Protein AF-A0A6P4YKY9-F1 (afdb_monomer_lite)

Radius of gyration: 16.54 Å; chains: 1; bounding box: 29×31×46 Å

Structure (mmCIF, N/CA/C/O backbone):
data_AF-A0A6P4YKY9-F1
#
_entry.id   AF-A0A6P4YKY9-F1
#
loop_
_atom_site.group_PDB
_atom_site.id
_atom_site.type_symbol
_atom_site.label_atom_id
_atom_site.label_alt_id
_atom_site.label_comp_id
_atom_site.label_asym_id
_atom_site.label_entity_id
_atom_site.label_seq_id
_atom_site.pdbx_PDB_ins_code
_atom_site.Cartn_x
_atom_site.Cartn_y
_atom_site.Cartn_z
_atom_site.occupancy
_atom_site.B_iso_or_equiv
_atom_site.auth_seq_id
_atom_site.auth_comp_id
_atom_site.auth_asym_id
_atom_site.auth_atom_id
_atom_site.pdbx_PDB_model_num
ATOM 1 N N . GLY A 1 1 ? 4.335 -3.985 3.385 1.00 88.50 1 GLY A N 1
ATOM 2 C CA . GLY A 1 1 ? 5.471 -4.225 2.483 1.00 88.50 1 GLY A CA 1
ATOM 3 C C . GLY A 1 1 ? 6.350 -3.008 2.548 1.00 88.50 1 GLY A C 1
ATOM 4 O O . GLY A 1 1 ? 5.795 -1.927 2.697 1.00 88.50 1 GLY A O 1
ATOM 5 N N . GLY A 1 2 ? 7.664 -3.186 2.502 1.00 90.56 2 GLY A N 1
ATOM 6 C CA . GLY A 1 2 ? 8.629 -2.119 2.763 1.00 90.56 2 GLY A CA 1
ATOM 7 C C . GLY A 1 2 ? 10.071 -2.628 2.711 1.00 90.56 2 GLY A C 1
ATOM 8 O O . GLY A 1 2 ? 10.311 -3.750 2.268 1.00 90.56 2 GLY A O 1
ATOM 9 N N . LEU A 1 3 ? 11.029 -1.783 3.100 1.00 91.69 3 LEU A N 1
ATOM 10 C CA . LEU A 1 3 ? 12.473 -2.051 3.005 1.00 91.69 3 LEU A CA 1
ATOM 11 C C . LEU A 1 3 ? 13.070 -2.743 4.240 1.00 91.69 3 LEU A C 1
ATOM 13 O O . LEU A 1 3 ? 14.202 -3.230 4.191 1.00 91.69 3 LEU A O 1
ATOM 17 N N . GLY A 1 4 ? 12.356 -2.737 5.360 1.00 91.31 4 GLY A N 1
ATOM 18 C CA . GLY A 1 4 ? 12.788 -3.327 6.615 1.00 91.31 4 GLY A CA 1
ATOM 19 C C . GLY A 1 4 ? 12.804 -4.852 6.565 1.00 91.31 4 GLY A C 1
ATOM 20 O O . GLY A 1 4 ? 12.005 -5.482 5.889 1.00 91.31 4 GLY A O 1
ATOM 21 N N . THR A 1 5 ? 13.674 -5.468 7.367 1.00 94.19 5 THR A N 1
ATOM 22 C CA . THR A 1 5 ? 13.718 -6.930 7.531 1.00 94.19 5 THR A CA 1
ATOM 23 C C . THR A 1 5 ? 12.377 -7.586 7.906 1.00 94.19 5 THR A C 1
ATOM 25 O O . THR A 1 5 ? 12.152 -8.701 7.444 1.00 94.19 5 THR A O 1
ATOM 28 N N . PRO A 1 6 ? 11.492 -6.987 8.737 1.00 91.75 6 PRO A N 1
ATOM 29 C CA . PRO A 1 6 ? 10.185 -7.588 9.011 1.00 91.75 6 PRO A CA 1
ATOM 30 C C . PRO A 1 6 ? 9.156 -7.334 7.896 1.00 91.75 6 PRO A C 1
ATOM 32 O O . PRO A 1 6 ? 8.008 -7.751 8.026 1.00 91.75 6 PRO A O 1
ATOM 35 N N . GLU A 1 7 ? 9.530 -6.622 6.833 1.00 92.06 7 GLU A N 1
ATOM 36 C CA . GLU A 1 7 ? 8.628 -6.185 5.779 1.00 92.06 7 GLU A CA 1
ATOM 37 C C . GLU A 1 7 ? 8.841 -7.009 4.506 1.00 92.06 7 GLU A C 1
ATOM 39 O O . GLU A 1 7 ? 9.959 -7.237 4.053 1.00 92.06 7 GLU A O 1
ATOM 44 N N . GLU A 1 8 ? 7.739 -7.447 3.904 1.00 92.62 8 GLU A N 1
ATOM 45 C CA . GLU A 1 8 ? 7.778 -8.217 2.661 1.00 92.62 8 GLU A CA 1
ATOM 46 C C . GLU A 1 8 ? 7.935 -7.324 1.423 1.00 92.62 8 GLU A C 1
ATOM 48 O O . GLU A 1 8 ? 7.452 -6.183 1.384 1.00 92.62 8 GLU A O 1
ATOM 53 N N . MET A 1 9 ? 8.520 -7.899 0.370 1.00 93.69 9 MET A N 1
ATOM 54 C CA . MET A 1 9 ? 8.594 -7.321 -0.972 1.00 93.69 9 MET A CA 1
ATOM 55 C C . MET A 1 9 ? 8.053 -8.306 -2.010 1.00 93.69 9 MET A C 1
ATOM 57 O O . MET A 1 9 ? 8.240 -9.513 -1.895 1.00 93.69 9 MET A O 1
ATOM 61 N N . CYS A 1 10 ? 7.432 -7.786 -3.069 1.00 93.69 10 CYS A N 1
ATOM 62 C CA . CYS A 1 10 ? 7.026 -8.567 -4.234 1.00 93.69 10 CYS A CA 1
ATOM 63 C C . CYS A 1 10 ? 7.680 -7.957 -5.473 1.00 93.69 10 CYS A C 1
ATOM 65 O O . CYS A 1 10 ? 7.305 -6.863 -5.890 1.00 93.69 10 CYS A O 1
ATOM 67 N N . MET A 1 11 ? 8.693 -8.629 -6.019 1.00 92.44 11 MET A N 1
ATOM 68 C CA . MET A 1 11 ? 9.455 -8.150 -7.172 1.00 92.44 11 MET A CA 1
ATOM 69 C C . MET A 1 11 ? 9.814 -9.317 -8.088 1.00 92.44 11 MET A C 1
ATOM 71 O O . MET A 1 11 ? 10.190 -10.388 -7.612 1.00 92.44 11 MET A O 1
ATOM 75 N N . ASP A 1 12 ? 9.745 -9.079 -9.394 1.00 94.62 12 ASP A N 1
ATOM 76 C CA . ASP A 1 12 ? 10.262 -9.981 -10.420 1.00 94.62 12 ASP A CA 1
ATOM 77 C C . ASP A 1 12 ? 11.133 -9.191 -11.404 1.00 94.62 12 ASP A C 1
ATOM 79 O O . ASP A 1 12 ? 10.800 -8.069 -11.792 1.00 94.62 12 ASP A O 1
ATOM 83 N N . PHE A 1 13 ? 12.265 -9.771 -11.798 1.00 92.69 13 PHE A N 1
ATOM 84 C CA . PHE A 1 13 ? 13.238 -9.140 -12.685 1.00 92.69 13 PHE A CA 1
ATOM 85 C C . PHE A 1 13 ? 13.183 -9.798 -14.057 1.00 92.69 13 PHE A C 1
ATOM 87 O O . PHE A 1 13 ? 13.805 -10.833 -14.309 1.00 92.69 13 PHE A O 1
ATOM 94 N N . LEU A 1 14 ? 12.454 -9.162 -14.972 1.00 91.19 14 LEU A N 1
ATOM 95 C CA . LEU A 1 14 ? 12.282 -9.671 -16.323 1.00 91.19 14 LEU A CA 1
ATOM 96 C C . LEU A 1 14 ? 13.415 -9.216 -17.253 1.00 91.19 14 LEU A C 1
ATOM 98 O O . LEU A 1 14 ? 13.599 -8.025 -17.510 1.00 91.19 14 LEU A O 1
ATOM 102 N N . PHE A 1 15 ? 14.115 -10.179 -17.849 1.00 92.56 15 PHE A N 1
ATOM 103 C CA . PHE A 1 15 ? 15.060 -9.940 -18.940 1.00 92.56 15 PHE A CA 1
ATOM 104 C C . PHE A 1 15 ? 14.364 -10.183 -20.285 1.00 92.56 15 PHE A C 1
ATOM 106 O O . PHE A 1 15 ? 13.923 -11.299 -20.558 1.00 92.56 15 PHE A O 1
ATOM 113 N N . TYR A 1 16 ? 14.251 -9.156 -21.135 1.00 92.38 16 TYR A N 1
ATOM 114 C CA . TYR A 1 16 ? 13.460 -9.226 -22.372 1.00 92.38 16 TYR A CA 1
ATOM 115 C C . TYR A 1 16 ? 14.085 -8.463 -23.558 1.00 92.38 16 TYR A C 1
ATOM 117 O O . TYR A 1 16 ? 14.962 -7.614 -23.389 1.00 92.38 16 TYR A O 1
ATOM 125 N N . TYR A 1 17 ? 13.611 -8.760 -24.778 1.00 95.25 17 TYR A N 1
ATOM 126 C CA . TYR A 1 17 ? 13.938 -8.062 -26.031 1.00 95.25 17 TYR A CA 1
ATOM 127 C C . TYR A 1 17 ? 12.708 -8.049 -26.975 1.00 95.25 17 TYR A C 1
ATOM 129 O O . TYR A 1 17 ? 11.992 -9.050 -27.005 1.00 95.25 17 TYR A O 1
ATOM 137 N N . PRO A 1 18 ? 12.459 -6.986 -27.775 1.00 94.62 18 PRO A N 1
ATOM 138 C CA . PRO A 1 18 ? 13.234 -5.750 -27.880 1.00 94.62 18 PRO A CA 1
ATOM 139 C C . PRO A 1 18 ? 13.091 -4.870 -26.641 1.00 94.62 18 PRO A C 1
ATOM 141 O O . PRO A 1 18 ? 12.042 -4.836 -26.003 1.00 94.62 18 PRO A O 1
ATOM 144 N N . LYS A 1 19 ? 14.159 -4.141 -26.305 1.00 92.00 19 LYS A N 1
ATOM 145 C CA . LYS A 1 19 ? 14.130 -3.177 -25.202 1.00 92.00 19 LYS A CA 1
ATOM 146 C C . LYS A 1 19 ? 13.154 -2.044 -25.532 1.00 92.00 19 LYS A C 1
ATOM 148 O O . LYS A 1 19 ? 13.271 -1.431 -26.592 1.00 92.00 19 LYS A O 1
ATOM 153 N N . PHE A 1 20 ? 12.258 -1.720 -24.604 1.00 91.00 20 PHE A N 1
ATOM 154 C CA . PHE A 1 20 ? 11.411 -0.527 -24.658 1.00 91.00 20 PHE A CA 1
ATOM 155 C C . PHE A 1 20 ? 11.573 0.298 -23.372 1.00 91.00 20 PHE A C 1
ATOM 157 O O . PHE A 1 20 ? 12.286 -0.105 -22.455 1.00 91.00 20 PHE A O 1
ATOM 164 N N . ASN A 1 21 ? 11.004 1.506 -23.325 1.00 92.12 21 ASN A N 1
ATOM 165 C CA . ASN A 1 21 ? 11.224 2.443 -22.217 1.00 92.12 21 ASN A CA 1
ATOM 166 C C . ASN A 1 21 ? 10.344 2.130 -20.990 1.00 92.12 21 ASN A C 1
ATOM 168 O O . ASN A 1 21 ? 9.523 2.953 -20.592 1.00 92.12 21 ASN A O 1
ATOM 172 N N . LEU A 1 22 ? 10.512 0.941 -20.411 1.00 90.56 22 LEU A N 1
ATOM 173 C CA . LEU A 1 22 ? 9.877 0.520 -19.163 1.00 90.56 22 LEU A CA 1
ATOM 174 C C . LEU A 1 22 ? 10.940 -0.091 -18.247 1.00 90.56 22 LEU A C 1
ATOM 176 O O . LEU A 1 22 ? 11.608 -1.053 -18.627 1.00 90.56 22 LEU A O 1
ATOM 180 N N . ALA A 1 23 ? 11.092 0.499 -17.064 1.00 89.94 23 ALA A N 1
ATOM 181 C CA . ALA A 1 23 ? 12.048 0.100 -16.039 1.00 89.94 23 ALA A CA 1
ATOM 182 C C . ALA A 1 23 ? 11.359 -0.571 -14.845 1.00 89.94 23 ALA A C 1
ATOM 184 O O . ALA A 1 23 ? 11.822 -1.617 -14.410 1.00 89.94 23 ALA A O 1
ATOM 185 N N . ASN A 1 24 ? 10.251 0.000 -14.362 1.00 90.69 24 ASN A N 1
ATOM 186 C CA . ASN A 1 24 ? 9.442 -0.570 -13.283 1.00 90.69 24 ASN A CA 1
ATOM 187 C C . ASN A 1 24 ? 7.970 -0.564 -13.692 1.00 90.69 24 ASN A C 1
ATOM 189 O O . ASN A 1 24 ? 7.505 0.361 -14.370 1.00 90.69 24 ASN A O 1
ATOM 193 N N . CYS A 1 25 ? 7.261 -1.614 -13.306 1.00 92.31 25 CYS A N 1
ATOM 194 C CA . CYS A 1 25 ? 5.843 -1.775 -13.561 1.00 92.31 25 CYS A CA 1
ATOM 195 C C . CYS A 1 25 ? 5.225 -2.432 -12.339 1.00 92.31 25 CYS A C 1
ATOM 197 O O . CYS A 1 25 ? 5.337 -3.641 -12.145 1.00 92.31 25 CYS A O 1
ATOM 199 N N . ASP A 1 26 ? 4.552 -1.619 -11.543 1.00 93.12 26 ASP A N 1
ATOM 200 C CA . ASP A 1 26 ? 4.130 -1.992 -10.208 1.00 93.12 26 ASP A CA 1
ATOM 201 C C . ASP A 1 26 ? 2.627 -1.769 -10.098 1.00 93.12 26 ASP A C 1
ATOM 203 O O . ASP A 1 26 ? 2.031 -0.940 -10.794 1.00 93.12 26 ASP A O 1
ATOM 207 N N . SER A 1 27 ? 1.986 -2.501 -9.200 1.00 93.44 27 SER A N 1
ATOM 208 C CA . SER A 1 27 ? 0.608 -2.209 -8.836 1.00 93.44 27 SER A CA 1
ATOM 209 C C . SER A 1 27 ? 0.402 -2.433 -7.354 1.00 93.44 27 SER A C 1
ATOM 211 O O . SER A 1 27 ? 1.059 -3.273 -6.740 1.00 93.44 27 SER A O 1
ATOM 213 N N . ARG A 1 28 ? -0.520 -1.672 -6.774 1.00 93.25 28 ARG A N 1
ATOM 214 C CA . ARG A 1 28 ? -0.945 -1.857 -5.387 1.00 93.25 28 ARG A CA 1
ATOM 215 C C . ARG A 1 28 ? -2.451 -1.665 -5.265 1.00 93.25 28 ARG A C 1
ATOM 217 O O . ARG A 1 28 ? -3.007 -0.841 -5.999 1.00 93.25 28 ARG A O 1
ATOM 224 N N . PRO A 1 29 ? -3.123 -2.395 -4.362 1.00 93.50 29 PRO A N 1
ATOM 225 C CA . PRO A 1 29 ? -4.529 -2.146 -4.080 1.00 93.50 29 PRO A CA 1
ATOM 226 C C . PRO A 1 29 ? -4.724 -0.711 -3.577 1.00 93.50 29 PRO A C 1
ATOM 228 O O . PRO A 1 29 ? -3.812 -0.107 -3.003 1.00 93.50 29 PRO A O 1
ATOM 231 N N . SER A 1 30 ? -5.919 -0.155 -3.780 1.00 92.00 30 SER A N 1
ATOM 232 C CA . SER A 1 30 ? -6.245 1.174 -3.255 1.00 92.00 30 SER A CA 1
ATOM 233 C C . SER A 1 30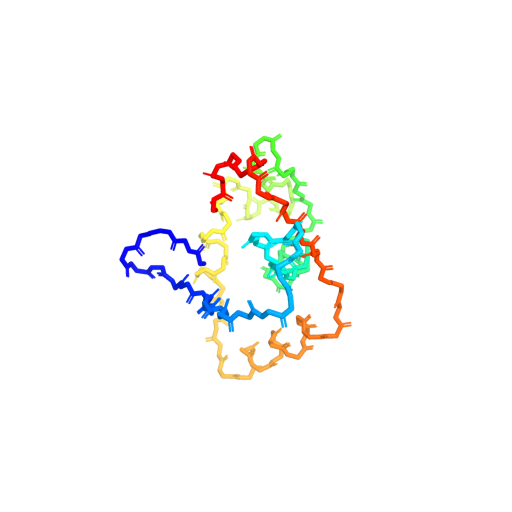 ? -6.054 1.236 -1.736 1.00 92.00 30 SER A C 1
ATOM 235 O O . SER A 1 30 ? -6.659 0.454 -1.001 1.00 92.00 30 SER A O 1
ATOM 237 N N . VAL A 1 31 ? -5.279 2.217 -1.262 1.00 91.38 31 VAL A N 1
ATOM 238 C CA . VAL A 1 31 ? -5.028 2.452 0.174 1.00 91.38 31 VAL A CA 1
ATOM 239 C C . VAL A 1 31 ? -6.341 2.614 0.941 1.00 91.38 31 VAL A C 1
ATOM 241 O O . VAL A 1 31 ? -6.520 2.008 1.996 1.00 91.38 31 VAL A O 1
ATOM 244 N N . SER A 1 32 ? -7.299 3.351 0.369 1.00 92.94 32 SER A N 1
ATOM 245 C CA . SER A 1 32 ? -8.630 3.540 0.958 1.00 92.94 32 SER A CA 1
ATOM 246 C C . SER A 1 32 ? -9.360 2.224 1.203 1.00 92.94 32 SER A C 1
ATOM 248 O O . SER A 1 32 ? -10.110 2.099 2.164 1.00 92.94 32 SER A O 1
ATOM 250 N N . ARG A 1 33 ? -9.122 1.218 0.359 1.00 94.25 33 ARG A N 1
ATOM 251 C CA . ARG A 1 33 ? -9.783 -0.076 0.456 1.00 94.25 33 ARG A CA 1
ATOM 252 C C . ARG A 1 33 ? -9.220 -0.869 1.621 1.00 94.25 33 ARG A C 1
ATOM 254 O O . ARG A 1 33 ? -9.994 -1.310 2.466 1.00 94.25 33 ARG A O 1
ATOM 261 N N . THR A 1 34 ? -7.898 -0.946 1.735 1.00 95.00 34 THR A N 1
ATOM 262 C CA . THR A 1 34 ? -7.259 -1.558 2.905 1.00 95.00 34 THR A CA 1
ATOM 263 C C . THR A 1 34 ? -7.718 -0.896 4.202 1.00 95.00 34 THR A C 1
ATOM 265 O O . THR A 1 34 ? -8.157 -1.586 5.118 1.00 95.00 34 THR A O 1
ATOM 268 N N . LEU A 1 35 ? -7.708 0.439 4.248 1.00 95.88 35 LEU A N 1
ATOM 269 C CA . LEU A 1 35 ? -8.116 1.216 5.420 1.00 95.88 35 LEU A CA 1
ATOM 270 C C . LEU A 1 35 ? -9.596 1.018 5.777 1.00 95.88 35 LEU A C 1
ATOM 272 O O . LEU A 1 35 ? -9.918 0.783 6.940 1.00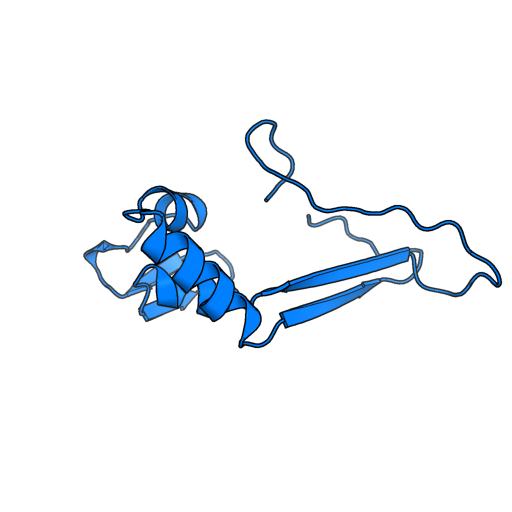 95.88 35 LEU A O 1
ATOM 276 N N . SER A 1 36 ? -10.486 1.013 4.783 1.00 95.94 36 SER A N 1
ATOM 277 C CA . SER A 1 36 ? -11.914 0.757 5.006 1.00 95.94 36 SER A CA 1
ATOM 278 C C . SER A 1 36 ? -12.178 -0.624 5.609 1.00 95.94 36 SER A C 1
ATOM 280 O O . SER A 1 36 ? -13.046 -0.765 6.465 1.00 95.94 36 SER A O 1
ATOM 282 N N . PHE A 1 37 ? -11.403 -1.641 5.212 1.00 96.69 37 PHE A N 1
ATOM 283 C CA . PHE A 1 37 ? -11.568 -3.000 5.725 1.00 96.69 37 PHE A CA 1
ATOM 284 C C . PHE A 1 37 ? -11.212 -3.100 7.211 1.00 96.69 37 PHE A C 1
ATOM 286 O O . PHE A 1 37 ? -11.891 -3.791 7.968 1.00 96.69 37 PHE A O 1
ATOM 293 N N . VAL A 1 38 ? -10.173 -2.379 7.642 1.00 96.38 38 VAL A N 1
ATOM 294 C CA . VAL A 1 38 ? -9.745 -2.345 9.049 1.00 96.38 38 VAL A CA 1
ATOM 295 C C . VAL A 1 38 ? -10.549 -1.352 9.903 1.00 96.38 38 VAL A C 1
ATOM 297 O O . VAL A 1 38 ? -10.286 -1.219 11.096 1.00 96.38 38 VAL A O 1
ATOM 300 N N . GLY A 1 39 ? -11.561 -0.696 9.323 1.00 96.31 39 GLY A N 1
ATOM 301 C CA . GLY A 1 39 ? -12.520 0.152 10.037 1.00 96.31 39 GLY A CA 1
ATOM 302 C C . GLY A 1 39 ? -12.179 1.643 10.071 1.00 96.31 39 GLY A C 1
ATOM 303 O O . GLY A 1 39 ? -12.747 2.369 10.883 1.00 96.31 39 GLY A O 1
ATOM 304 N N . VAL A 1 40 ? -11.264 2.111 9.220 1.00 97.56 40 VAL A N 1
ATOM 305 C CA . VAL A 1 40 ? -11.019 3.548 9.028 1.00 97.56 40 VAL A CA 1
ATOM 306 C C . VAL A 1 40 ? -12.075 4.122 8.093 1.00 97.56 40 VAL A C 1
ATOM 308 O O . VAL A 1 40 ? -12.306 3.603 7.002 1.00 97.56 40 VAL A O 1
ATOM 311 N N . GLU A 1 41 ? -12.688 5.221 8.517 1.00 96.94 41 GLU A N 1
ATOM 312 C CA . GLU A 1 41 ? -13.759 5.893 7.778 1.00 96.94 41 GLU A CA 1
ATOM 313 C C . GLU A 1 41 ? -13.236 7.090 6.983 1.00 96.94 41 GLU A C 1
ATOM 315 O O . GLU A 1 41 ? -13.681 7.322 5.861 1.00 96.94 41 GLU A O 1
ATOM 320 N N . ASP A 1 42 ? -12.273 7.830 7.541 1.00 96.31 42 ASP A N 1
ATOM 321 C CA . ASP A 1 42 ? -11.699 9.010 6.896 1.00 96.31 42 ASP A CA 1
ATOM 322 C C . ASP A 1 42 ? -10.217 9.180 7.250 1.00 96.31 42 ASP A C 1
ATOM 324 O O . ASP A 1 42 ? -9.793 8.924 8.384 1.00 96.31 42 ASP A O 1
ATOM 328 N N . TYR A 1 43 ? -9.420 9.607 6.271 1.00 96.00 43 TYR A N 1
ATOM 329 C CA . TYR A 1 43 ? -7.980 9.791 6.410 1.00 96.00 43 TYR A CA 1
ATOM 330 C C . TYR A 1 43 ? -7.428 10.826 5.425 1.00 96.00 43 TYR A C 1
ATOM 332 O O . TYR A 1 43 ? -7.909 11.002 4.306 1.00 96.00 43 TYR A O 1
ATOM 340 N N . LYS A 1 44 ? -6.335 11.468 5.825 1.00 95.00 44 LYS A N 1
ATOM 341 C CA . LYS A 1 44 ? -5.469 12.266 4.960 1.00 95.00 44 LYS A CA 1
ATOM 342 C C . LYS A 1 44 ? -4.273 11.414 4.549 1.00 95.00 44 LYS A C 1
ATOM 344 O O . LYS A 1 44 ? -3.702 10.732 5.391 1.00 95.00 44 LYS A O 1
ATOM 349 N N . SER A 1 45 ? -3.898 11.427 3.270 1.00 89.88 45 SER A N 1
ATOM 350 C CA . SER A 1 45 ? -2.819 10.574 2.748 1.00 89.88 45 SER A CA 1
ATOM 351 C C . SER A 1 45 ? -1.415 11.157 2.911 1.00 89.88 45 SER A C 1
ATOM 353 O O . SER A 1 45 ? -0.468 10.389 3.010 1.00 89.88 45 SER A O 1
ATOM 355 N N . ASP A 1 46 ? -1.272 12.486 2.916 1.00 88.62 46 ASP A N 1
ATOM 356 C CA . ASP A 1 46 ? 0.036 13.150 2.967 1.00 88.62 46 ASP A CA 1
ATOM 357 C C . ASP A 1 46 ? -0.007 14.465 3.786 1.00 88.62 46 ASP A C 1
ATOM 359 O O . ASP A 1 46 ? -0.620 15.450 3.349 1.00 88.62 46 ASP A O 1
ATOM 363 N N . PRO A 1 47 ? 0.571 14.501 5.006 1.00 90.62 47 PRO A N 1
ATOM 364 C CA . PRO A 1 47 ? 1.072 13.342 5.750 1.00 90.62 47 PRO A CA 1
ATOM 365 C C . PRO A 1 47 ? -0.073 12.389 6.127 1.00 90.62 47 PRO A C 1
ATOM 367 O O . PRO A 1 47 ? -1.214 12.832 6.298 1.00 90.62 47 PRO A O 1
ATOM 370 N N . PHE A 1 48 ? 0.234 11.096 6.276 1.00 93.38 48 PHE A N 1
ATOM 371 C CA . PHE A 1 48 ? -0.765 10.091 6.640 1.00 93.38 48 PHE A CA 1
ATOM 372 C C . PHE A 1 48 ? -1.354 10.362 8.030 1.00 93.38 48 PHE A C 1
ATOM 374 O O . PHE A 1 48 ? -0.622 10.393 9.021 1.00 93.38 48 PHE A O 1
ATOM 381 N N . GLN A 1 49 ? -2.671 10.569 8.109 1.00 95.81 49 GLN A N 1
ATOM 382 C CA . GLN A 1 49 ? -3.392 10.828 9.358 1.00 95.81 49 GLN A CA 1
ATOM 383 C C . GLN A 1 49 ? -4.816 10.276 9.285 1.00 95.81 49 GLN A C 1
ATOM 385 O O . GLN A 1 49 ? -5.575 10.644 8.391 1.00 95.81 49 GLN A O 1
ATOM 390 N N . VAL A 1 50 ? -5.209 9.447 10.253 1.00 96.81 50 VAL A N 1
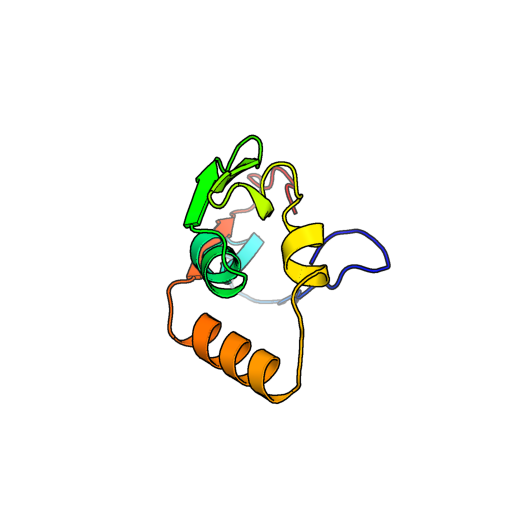ATOM 391 C CA . VAL A 1 50 ? -6.606 9.013 10.415 1.00 96.81 50 VAL A CA 1
ATOM 392 C C . VAL A 1 50 ? -7.430 10.139 11.036 1.00 96.81 50 VAL A C 1
ATOM 394 O O . VAL A 1 50 ? -7.058 10.676 12.080 1.00 96.81 50 VAL A O 1
ATOM 397 N N . LEU A 1 51 ? -8.558 10.470 10.408 1.00 96.31 51 LEU A N 1
ATOM 398 C CA . LEU A 1 51 ? -9.505 11.488 10.868 1.00 96.31 51 LEU A CA 1
ATOM 399 C C . LEU A 1 51 ? -10.717 10.860 11.575 1.00 96.31 51 LEU A C 1
ATOM 401 O O . LEU A 1 51 ? -11.227 11.437 12.535 1.00 96.31 51 LEU A O 1
ATOM 405 N N . ALA A 1 52 ? -11.148 9.668 11.147 1.00 96.50 52 ALA A N 1
ATOM 406 C CA . ALA A 1 52 ? -12.257 8.933 11.753 1.00 96.50 52 ALA A CA 1
ATOM 407 C C . ALA A 1 52 ? -12.093 7.405 11.615 1.00 96.50 52 ALA A C 1
ATOM 409 O O . ALA A 1 52 ? -11.564 6.940 10.599 1.00 96.50 52 ALA A O 1
ATOM 410 N N . PRO A 1 53 ? -12.581 6.610 12.590 1.00 96.94 53 PRO A N 1
ATOM 411 C CA . PRO A 1 53 ? -13.247 7.012 13.837 1.00 96.94 53 PRO A CA 1
ATOM 412 C C . PRO A 1 53 ? -12.266 7.519 14.920 1.00 96.94 53 PRO A C 1
ATOM 414 O O . PRO A 1 53 ? -11.078 7.197 14.868 1.00 96.94 53 PRO A O 1
ATOM 417 N N . PRO A 1 54 ? -12.737 8.251 15.958 1.00 95.62 54 PRO A N 1
ATOM 418 C CA . PRO A 1 54 ? -11.881 8.791 17.026 1.00 95.62 54 PRO A CA 1
ATOM 419 C C . PRO A 1 54 ? -11.012 7.753 17.750 1.00 95.62 54 PRO A C 1
ATOM 421 O O . PRO A 1 54 ? -9.947 8.090 18.257 1.00 95.62 54 PRO A O 1
ATOM 424 N N . SER A 1 55 ? -11.447 6.490 17.792 1.00 95.06 55 SER A N 1
ATOM 425 C CA . SER A 1 55 ? -10.703 5.375 18.392 1.00 95.06 55 SER A CA 1
ATOM 426 C C . SER A 1 55 ? -9.436 4.985 17.622 1.00 95.06 55 SER A C 1
ATOM 428 O O . SER A 1 55 ? -8.562 4.332 18.192 1.00 95.06 55 SER A O 1
ATOM 430 N N . LEU A 1 56 ? -9.338 5.362 16.344 1.00 95.69 56 LEU A N 1
ATOM 431 C CA . LEU A 1 56 ? -8.223 5.035 15.452 1.00 95.69 56 LEU A CA 1
ATOM 432 C C . LEU A 1 56 ? -7.348 6.251 15.108 1.00 95.69 56 LEU A C 1
ATOM 434 O O . LEU A 1 56 ? -6.342 6.105 14.417 1.00 95.69 56 LEU A O 1
ATOM 438 N N . VAL A 1 57 ? -7.697 7.443 15.602 1.00 95.38 57 VAL A N 1
ATOM 439 C CA . VAL A 1 57 ? -6.917 8.672 15.392 1.00 95.38 57 VAL A CA 1
ATOM 440 C C . VAL A 1 57 ? -5.503 8.512 15.963 1.00 95.38 57 VAL A C 1
ATOM 442 O O . VAL A 1 57 ? -5.307 7.892 17.008 1.00 95.38 57 VAL A O 1
ATOM 445 N N . ASN A 1 58 ? -4.520 9.103 15.277 1.00 92.06 58 ASN A N 1
ATOM 446 C CA . ASN A 1 58 ? -3.078 9.041 15.571 1.00 92.06 58 ASN A CA 1
ATOM 447 C C . ASN A 1 58 ? -2.406 7.672 15.392 1.00 92.06 58 ASN A C 1
ATOM 449 O O . ASN A 1 58 ? -1.231 7.553 15.729 1.00 92.06 58 ASN A O 1
ATOM 453 N N . LYS A 1 59 ? -3.103 6.663 14.860 1.00 95.19 59 LYS A N 1
ATOM 454 C CA . LYS A 1 59 ? -2.462 5.402 14.475 1.00 95.19 59 LYS A CA 1
ATOM 455 C C . LYS A 1 59 ? -1.783 5.518 13.114 1.00 95.19 59 LYS A C 1
ATOM 457 O O . LYS A 1 59 ? -2.326 6.165 12.211 1.00 95.19 59 LYS A O 1
ATOM 462 N N . THR A 1 60 ? -0.628 4.877 12.954 1.00 94.44 60 THR A N 1
ATOM 463 C CA . THR A 1 60 ? 0.009 4.715 11.638 1.00 94.44 60 THR A CA 1
ATOM 464 C C . THR A 1 60 ? -0.726 3.672 10.800 1.00 94.44 60 THR A C 1
ATOM 466 O O . THR A 1 60 ? -1.575 2.932 11.300 1.00 94.44 60 THR A O 1
ATOM 469 N N . TYR A 1 61 ? -0.416 3.611 9.506 1.00 93.00 61 TYR A N 1
ATOM 470 C CA . TYR A 1 61 ? -0.995 2.608 8.616 1.00 93.00 61 TYR A CA 1
ATOM 471 C C . TYR A 1 61 ? -0.689 1.184 9.110 1.00 93.00 61 TYR A C 1
ATOM 473 O O . TYR A 1 61 ? -1.577 0.335 9.171 1.00 93.00 61 TYR A O 1
ATOM 481 N N . GLU A 1 62 ? 0.553 0.945 9.522 1.00 92.69 62 GLU A N 1
ATOM 482 C CA . GLU A 1 62 ? 1.052 -0.332 10.027 1.00 92.69 62 GLU A CA 1
ATOM 483 C C . GLU A 1 62 ? 0.335 -0.720 11.320 1.00 92.69 62 GLU A C 1
ATOM 485 O O . GLU A 1 62 ? -0.209 -1.818 11.407 1.00 92.69 62 GLU A O 1
ATOM 490 N N . GLU A 1 63 ? 0.216 0.201 12.282 1.00 95.50 63 GLU A N 1
ATOM 491 C CA . GLU A 1 63 ? -0.472 -0.053 13.554 1.00 95.50 63 GLU A CA 1
ATOM 492 C C . GLU A 1 63 ? -1.952 -0.429 13.374 1.00 95.50 63 GLU A C 1
ATOM 494 O O . GLU A 1 63 ? -2.513 -1.168 14.187 1.00 95.50 63 GLU A O 1
ATOM 499 N N . LEU A 1 64 ? -2.607 0.086 12.329 1.00 95.88 64 LEU A N 1
ATOM 500 C CA . LEU A 1 64 ? -3.999 -0.241 12.006 1.00 95.88 64 LEU A CA 1
ATOM 501 C C . LEU A 1 64 ? -4.125 -1.651 11.436 1.00 95.88 64 LEU A C 1
ATOM 503 O O . LEU A 1 64 ? -5.015 -2.399 11.838 1.00 95.88 64 LEU A O 1
ATOM 507 N N . VAL A 1 65 ? -3.240 -2.006 10.504 1.00 94.62 65 VAL A N 1
ATOM 508 C CA . VAL A 1 65 ? -3.241 -3.322 9.862 1.00 94.62 65 VAL A CA 1
ATOM 509 C C . VAL A 1 65 ? -2.806 -4.396 10.856 1.00 94.62 65 VAL A C 1
ATOM 511 O O . VAL A 1 65 ? -3.480 -5.414 10.966 1.00 94.62 65 VAL A O 1
ATOM 514 N N . GLU A 1 66 ? -1.745 -4.177 11.630 1.00 93.62 66 GLU A N 1
ATOM 515 C CA . GLU A 1 66 ? -1.270 -5.121 12.651 1.00 93.62 66 GLU A CA 1
ATOM 516 C C . GLU A 1 66 ? -2.244 -5.253 13.826 1.00 93.62 66 GLU A C 1
ATOM 518 O O . GLU A 1 66 ? -2.460 -6.350 14.338 1.00 93.62 66 GLU A O 1
ATOM 523 N N . GLY A 1 67 ? -2.866 -4.144 14.240 1.00 93.88 67 GLY A N 1
ATOM 524 C CA . GLY A 1 67 ? -3.837 -4.117 15.333 1.00 93.88 67 GLY A CA 1
ATOM 525 C C . GLY A 1 67 ? -5.195 -4.732 14.985 1.00 93.88 67 GLY A C 1
ATOM 526 O O . GLY A 1 67 ? -6.033 -4.909 15.876 1.00 93.88 67 GLY A O 1
ATOM 527 N N . PHE A 1 68 ? -5.440 -5.057 13.713 1.00 96.25 68 PHE A N 1
ATOM 528 C CA . PHE A 1 68 ? -6.673 -5.705 13.292 1.00 96.25 68 PHE A CA 1
ATOM 529 C C . PHE A 1 68 ? -6.741 -7.143 13.820 1.00 96.25 68 PHE A C 1
ATOM 531 O O . PHE A 1 68 ? -5.766 -7.889 13.850 1.00 96.25 68 PHE A O 1
ATOM 538 N N . GLN A 1 69 ? -7.932 -7.559 14.246 1.00 96.38 69 GLN A N 1
ATOM 539 C CA . GLN A 1 69 ? -8.169 -8.904 14.768 1.00 96.38 69 GLN A CA 1
ATOM 540 C C . GLN A 1 69 ? -8.212 -9.925 13.621 1.00 96.38 69 GLN A C 1
ATOM 542 O O . GLN A 1 69 ? -9.293 -10.316 13.166 1.00 96.38 69 GLN A O 1
ATOM 547 N N . TRP A 1 70 ? -7.039 -10.333 13.144 1.00 96.75 70 TRP A N 1
ATOM 548 C CA . TRP A 1 70 ? -6.888 -11.310 12.072 1.00 96.75 70 TRP A CA 1
ATOM 549 C C . TRP A 1 70 ? -7.322 -12.712 12.505 1.00 96.75 70 TRP A C 1
ATOM 551 O O . TRP A 1 70 ? -6.881 -13.245 13.522 1.00 96.75 70 TRP A O 1
ATOM 561 N N . THR A 1 71 ? -8.168 -13.325 11.682 1.00 98.12 71 THR A N 1
ATOM 562 C CA . THR A 1 71 ? -8.485 -14.759 11.699 1.00 98.12 71 THR A CA 1
ATOM 563 C C . THR A 1 71 ? -8.292 -15.305 10.287 1.00 98.12 71 THR A C 1
ATOM 565 O O . THR A 1 71 ? -8.181 -14.520 9.340 1.00 98.12 71 THR A O 1
ATOM 568 N N . ALA A 1 72 ? -8.264 -16.628 10.118 1.00 98.12 72 ALA A N 1
ATOM 569 C CA . ALA A 1 72 ? -8.149 -17.231 8.789 1.00 98.12 72 ALA A CA 1
ATOM 570 C C . ALA A 1 72 ? -9.290 -16.770 7.861 1.00 98.12 72 ALA A C 1
ATOM 572 O O . ALA A 1 72 ? -9.046 -16.370 6.725 1.00 98.12 72 ALA A O 1
ATOM 573 N N . GLU A 1 73 ? -10.515 -16.715 8.384 1.00 98.19 73 GLU A N 1
ATOM 574 C CA . GLU A 1 73 ? -11.702 -16.284 7.644 1.00 98.19 73 GLU A CA 1
ATOM 575 C C . GLU A 1 73 ? -11.603 -14.809 7.240 1.00 98.19 73 GLU A C 1
ATOM 577 O O . GLU A 1 73 ? -11.905 -14.447 6.106 1.00 98.19 73 GLU A O 1
ATOM 582 N N . ARG A 1 74 ? -11.140 -13.937 8.147 1.00 97.56 74 ARG A N 1
ATOM 583 C CA . ARG A 1 74 ? -10.956 -12.510 7.846 1.00 97.56 74 ARG A CA 1
ATOM 584 C C . ARG A 1 74 ? -9.822 -12.262 6.859 1.00 97.56 74 ARG A C 1
ATOM 586 O O . ARG A 1 74 ? -9.934 -11.351 6.048 1.00 97.56 74 ARG A O 1
ATOM 593 N N . ALA A 1 75 ? -8.753 -13.055 6.905 1.00 97.44 75 ALA A N 1
ATOM 594 C CA . ALA A 1 75 ? -7.662 -12.966 5.939 1.00 97.44 75 ALA A CA 1
ATOM 595 C C . ALA A 1 75 ? -8.128 -13.361 4.526 1.00 97.44 75 ALA A C 1
ATOM 597 O O . ALA A 1 75 ? -7.813 -12.670 3.558 1.00 97.44 75 ALA A O 1
ATOM 598 N N . GLU A 1 76 ? -8.938 -14.414 4.404 1.00 98.06 76 GLU A N 1
ATOM 599 C CA . GLU A 1 76 ? -9.539 -14.820 3.128 1.00 98.06 76 GLU A CA 1
ATOM 600 C C . GLU A 1 76 ? -10.528 -13.768 2.601 1.00 98.06 76 GLU A C 1
ATOM 602 O O . GLU A 1 76 ? -10.488 -13.399 1.422 1.00 98.06 76 GLU A O 1
ATOM 607 N N . GLN A 1 77 ? -11.369 -13.219 3.484 1.00 97.69 77 GLN A N 1
ATOM 608 C CA . GLN A 1 77 ? -12.263 -12.108 3.153 1.00 97.69 77 GLN A CA 1
ATOM 609 C C . GLN A 1 77 ? -11.486 -10.877 2.707 1.00 97.69 77 GLN A C 1
ATOM 611 O O . GLN A 1 77 ? -11.873 -10.250 1.730 1.00 97.69 77 GLN A O 1
ATOM 616 N N . PHE A 1 78 ? -10.387 -10.544 3.382 1.00 97.00 78 PHE A N 1
ATOM 617 C CA . PHE A 1 78 ? -9.534 -9.427 3.006 1.00 97.00 78 PHE A CA 1
ATOM 618 C C . PHE A 1 78 ? -8.903 -9.640 1.632 1.00 97.00 78 PHE A C 1
ATOM 620 O O . PHE A 1 78 ? -8.942 -8.737 0.805 1.00 97.00 78 PHE A O 1
ATOM 627 N N . SER A 1 79 ? -8.380 -10.837 1.356 1.00 96.62 79 SER A N 1
ATOM 628 C CA . SER A 1 79 ? -7.8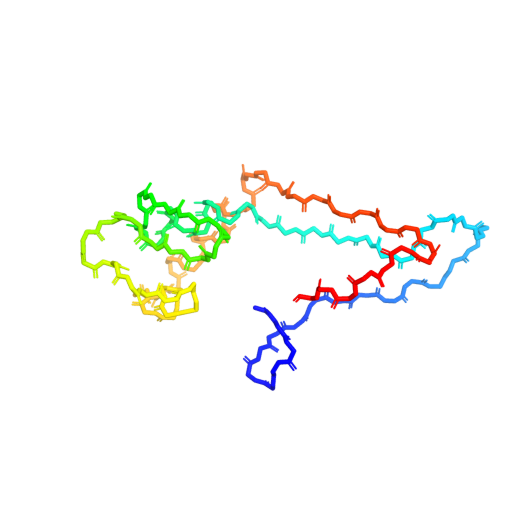11 -11.178 0.049 1.00 96.62 79 SER A CA 1
ATOM 629 C C . SER A 1 79 ? -8.853 -11.048 -1.064 1.00 96.62 79 SER A C 1
ATOM 631 O O . SER A 1 79 ? -8.627 -10.334 -2.041 1.00 96.62 79 SER A O 1
ATOM 633 N N . SER A 1 80 ? -10.028 -11.653 -0.875 1.00 97.25 80 SER A N 1
ATOM 634 C CA . SER A 1 80 ? -11.136 -11.576 -1.834 1.00 97.25 80 SER A CA 1
ATOM 635 C C . SER A 1 80 ? -11.635 -10.147 -2.006 1.00 97.25 80 SER A C 1
ATOM 637 O O . SER A 1 80 ? -11.875 -9.714 -3.131 1.00 97.25 80 SER A O 1
ATOM 639 N N . TYR A 1 81 ? -11.735 -9.402 -0.898 1.00 96.62 81 TYR A N 1
ATOM 640 C CA . TYR A 1 81 ? -12.053 -7.986 -0.904 1.00 96.62 81 TYR A CA 1
ATOM 641 C C . TYR A 1 81 ? -11.031 -7.287 -1.781 1.00 96.62 81 TYR A C 1
ATOM 643 O O . TYR A 1 81 ? -11.418 -6.885 -2.863 1.00 96.62 81 TYR A O 1
ATOM 651 N N . LEU A 1 82 ? -9.739 -7.251 -1.440 1.00 95.62 82 LEU A N 1
ATOM 652 C CA . LEU A 1 82 ? -8.696 -6.583 -2.230 1.00 95.62 82 LEU A CA 1
ATOM 653 C C . LEU A 1 82 ? -8.725 -6.923 -3.730 1.00 95.62 82 LEU A C 1
ATOM 655 O O . LEU A 1 82 ? -8.662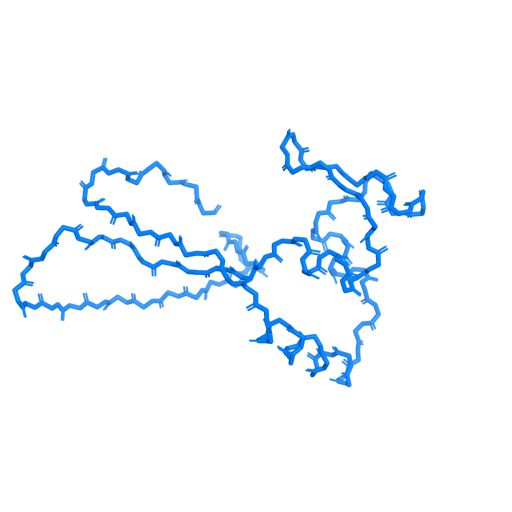 -5.998 -4.538 1.00 95.62 82 LEU A O 1
ATOM 659 N N . MET A 1 83 ? -8.900 -8.194 -4.099 1.00 94.38 83 MET A N 1
ATOM 660 C CA . MET A 1 83 ? -8.938 -8.639 -5.500 1.00 94.38 83 MET A CA 1
ATOM 661 C C . MET A 1 83 ? -10.137 -8.112 -6.300 1.00 94.38 83 MET A C 1
ATOM 663 O O . MET A 1 83 ? -10.020 -7.912 -7.504 1.00 94.38 83 MET A O 1
ATOM 667 N N . ASP A 1 84 ? -11.269 -7.850 -5.649 1.00 95.69 84 ASP A N 1
ATOM 668 C CA . ASP A 1 84 ? -12.499 -7.360 -6.291 1.00 95.69 84 ASP A CA 1
ATOM 669 C C . ASP A 1 84 ? -12.476 -5.848 -6.618 1.00 95.69 84 ASP A C 1
ATOM 671 O O . ASP A 1 84 ? -13.428 -5.298 -7.160 1.00 95.69 84 ASP A O 1
ATOM 675 N N . GLY A 1 85 ? -11.404 -5.126 -6.290 1.00 91.44 85 GLY A N 1
ATOM 676 C CA . GLY A 1 85 ? -11.381 -3.669 -6.446 1.00 91.44 85 GLY A CA 1
ATOM 677 C C . GLY A 1 85 ? -10.222 -3.145 -7.253 1.00 91.44 85 GLY A C 1
ATOM 678 O O . GLY A 1 85 ? -9.436 -3.875 -7.846 1.00 91.44 85 GLY A O 1
ATOM 679 N N . ASN A 1 86 ? -10.142 -1.820 -7.272 1.00 92.56 86 ASN A N 1
ATOM 680 C CA . ASN A 1 86 ? -9.205 -1.127 -8.134 1.00 92.56 86 ASN A CA 1
ATOM 681 C C . ASN A 1 86 ? -7.783 -1.172 -7.576 1.00 92.56 86 ASN A C 1
ATOM 683 O O . ASN A 1 86 ? -7.543 -0.973 -6.378 1.00 92.56 86 ASN A O 1
ATOM 687 N N . PHE A 1 87 ? -6.848 -1.348 -8.502 1.00 94.00 87 PHE A N 1
ATOM 688 C CA . PHE A 1 87 ? -5.421 -1.242 -8.267 1.00 94.00 87 PHE A CA 1
ATOM 689 C C . PHE A 1 87 ? -4.915 0.065 -8.868 1.00 94.00 87 PHE A C 1
ATOM 691 O O . PHE A 1 87 ? -5.308 0.455 -9.969 1.00 94.00 87 PHE A O 1
ATOM 698 N N . SER A 1 88 ? -4.024 0.731 -8.144 1.00 92.50 88 SER A N 1
ATOM 699 C CA . SER A 1 88 ? -3.217 1.806 -8.702 1.00 92.50 88 SER A CA 1
ATOM 700 C C . SER A 1 88 ? -2.008 1.180 -9.377 1.00 92.50 88 SER A C 1
ATOM 702 O O . SER A 1 88 ? -1.212 0.514 -8.714 1.00 92.50 88 SER A O 1
ATOM 704 N N . THR A 1 89 ? -1.887 1.389 -10.683 1.00 93.19 89 THR A N 1
ATOM 705 C CA . THR A 1 89 ? -0.759 0.915 -11.487 1.00 93.19 89 THR A CA 1
ATOM 706 C C . THR A 1 89 ? 0.238 2.044 -11.698 1.00 93.19 89 THR A C 1
ATOM 708 O O . THR A 1 89 ? -0.146 3.174 -12.000 1.00 93.19 89 THR A O 1
ATOM 711 N N . PHE A 1 90 ? 1.519 1.722 -11.575 1.00 91.06 90 PHE A N 1
ATOM 712 C CA . PHE A 1 90 ? 2.627 2.637 -11.786 1.00 91.06 90 PHE A CA 1
ATOM 713 C C . PHE A 1 90 ? 3.544 2.062 -12.859 1.00 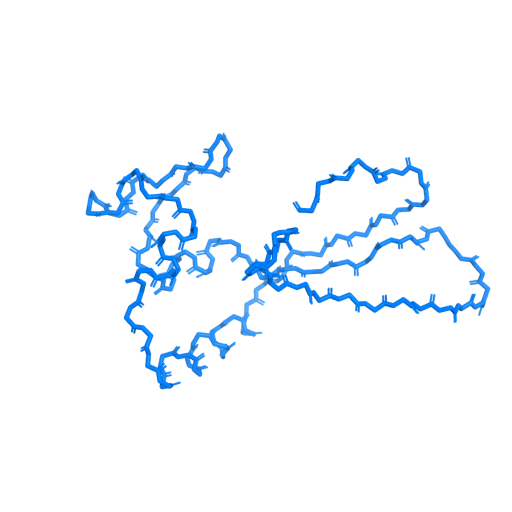91.06 90 PHE A C 1
ATOM 715 O O . PHE A 1 90 ? 3.941 0.902 -12.799 1.00 91.06 90 PHE A O 1
ATOM 722 N N . CYS A 1 91 ? 3.863 2.871 -13.864 1.00 91.44 91 CYS A N 1
ATOM 723 C CA . CYS A 1 91 ? 4.764 2.485 -14.942 1.00 91.44 91 CYS A CA 1
ATOM 724 C C . CYS A 1 91 ? 5.835 3.558 -15.080 1.00 91.44 91 CYS A C 1
ATOM 726 O O . CYS A 1 91 ? 5.542 4.698 -15.448 1.00 91.44 91 CYS A O 1
ATOM 728 N N . PHE A 1 92 ? 7.080 3.191 -14.802 1.00 90.75 92 PHE A N 1
ATOM 729 C CA . PHE A 1 92 ? 8.201 4.118 -14.810 1.00 90.75 92 PHE A CA 1
ATOM 730 C C . PHE A 1 92 ? 9.159 3.781 -15.948 1.00 90.75 92 PHE A C 1
ATOM 732 O O . PHE A 1 92 ? 9.594 2.639 -16.095 1.00 90.75 92 PHE A O 1
ATOM 739 N N . GLY A 1 93 ? 9.505 4.787 -16.751 1.00 90.00 93 GLY A N 1
ATOM 740 C CA . GLY A 1 93 ? 10.562 4.682 -17.757 1.00 90.00 93 GLY A CA 1
ATOM 741 C C . GLY A 1 93 ? 11.959 4.784 -17.139 1.00 90.00 93 GLY A C 1
ATOM 742 O O . GLY A 1 93 ? 12.126 5.175 -15.981 1.00 90.00 93 GLY A O 1
ATOM 743 N N . HIS A 1 94 ? 12.990 4.477 -17.926 1.00 82.19 94 HIS A N 1
ATOM 744 C CA . HIS A 1 94 ? 14.373 4.648 -17.483 1.00 82.19 94 HIS A CA 1
ATOM 745 C C . HIS A 1 94 ? 14.673 6.132 -17.184 1.00 82.19 94 HIS A C 1
ATOM 747 O O . HIS A 1 94 ? 14.456 6.988 -18.038 1.00 82.19 94 HIS A O 1
ATOM 753 N N . GLY A 1 95 ? 15.198 6.431 -15.987 1.00 71.31 95 GLY A N 1
ATOM 754 C CA . GLY A 1 95 ? 15.628 7.780 -15.576 1.00 71.31 95 GLY A CA 1
ATOM 755 C C . GLY A 1 95 ? 14.629 8.594 -14.739 1.00 71.31 95 GLY A C 1
ATOM 756 O O . GLY A 1 95 ? 15.028 9.613 -14.190 1.00 71.31 95 GLY A O 1
ATOM 757 N N . ASN A 1 96 ? 13.382 8.133 -14.579 1.00 61.81 96 ASN A N 1
ATOM 758 C CA . ASN A 1 96 ? 12.339 8.806 -13.780 1.00 61.81 96 ASN A CA 1
ATOM 759 C C . ASN A 1 96 ? 12.075 8.145 -12.414 1.00 61.81 96 ASN A C 1
ATOM 761 O O . ASN A 1 96 ? 11.098 8.481 -11.751 1.00 61.81 96 ASN A O 1
ATOM 765 N N . PHE A 1 97 ? 12.910 7.192 -11.992 1.00 55.88 97 PHE A N 1
ATOM 766 C CA . PHE A 1 97 ? 12.757 6.555 -10.685 1.00 55.88 97 PHE A CA 1
ATOM 767 C C . PHE A 1 97 ? 13.371 7.443 -9.595 1.00 55.88 97 PHE A C 1
ATOM 769 O O . PHE A 1 97 ? 14.560 7.348 -9.291 1.00 55.88 97 PHE A O 1
ATOM 776 N N . THR A 1 98 ? 12.566 8.342 -9.031 1.00 54.31 98 THR A N 1
ATOM 777 C CA . THR A 1 98 ? 12.816 8.909 -7.702 1.00 54.31 98 THR A CA 1
ATOM 778 C C . THR A 1 98 ? 12.358 7.848 -6.712 1.00 54.31 98 THR A C 1
ATOM 780 O O . THR A 1 98 ? 11.162 7.601 -6.610 1.00 54.31 98 THR A O 1
ATOM 783 N N . GLY A 1 99 ? 13.309 7.116 -6.132 1.00 51.81 99 GLY A N 1
ATOM 784 C CA . GLY A 1 99 ? 13.050 5.886 -5.389 1.00 51.81 99 GLY A CA 1
ATOM 785 C C . GLY A 1 99 ? 12.240 6.073 -4.114 1.00 51.81 99 GLY A C 1
ATOM 786 O O . GLY A 1 99 ? 12.813 6.065 -3.031 1.00 51.81 99 GLY A O 1
ATOM 787 N N . ASP A 1 100 ? 10.925 6.143 -4.262 1.00 43.59 100 ASP A N 1
ATOM 788 C CA . ASP A 1 100 ? 9.979 5.934 -3.179 1.00 43.59 100 ASP A CA 1
ATOM 789 C C . ASP A 1 100 ? 9.411 4.521 -3.348 1.00 43.59 100 ASP A C 1
ATOM 791 O O . ASP A 1 100 ? 8.544 4.274 -4.192 1.00 43.59 100 ASP A O 1
ATOM 795 N N . PHE A 1 101 ? 9.992 3.587 -2.592 1.00 46.72 101 PHE A N 1
ATOM 796 C CA . PHE A 1 101 ? 9.347 2.320 -2.253 1.00 46.72 101 PHE A CA 1
ATOM 797 C C . PHE A 1 101 ? 8.296 2.579 -1.172 1.00 46.72 101 PHE A C 1
ATOM 799 O O . PHE A 1 101 ? 8.622 3.331 -0.226 1.00 46.72 101 PHE A O 1
#

Organism: Branchiostoma belcheri (NCBI:txid7741)

Sequence (101 aa):
GGLGTPEEMCMDFLFYYPKFNLANCDSRPSVSRTLSFVGVEDYKSDPFQVLAPPSLVNKTYEELVEGFQWTAERAEQFSSYLMDGNFSTFCFGHGNFTGDF

InterPro domains:
  IPR000945 Dopamine beta-hydroxylase-like [PTHR10157] (1-96)
  IPR008977 PHM/PNGase F domain superfamily [SSF49742] (1-38)
  IPR014784 Copper type II, ascorbate-dependent monooxygenase-like, C-terminal [G3DSA:2.60.120.230] (1-41)
  IPR024548 Copper type II ascorbate-dependent monooxygenase, C-terminal [PF03712] (1-29)

pLDDT: mean 91.25, std 10.46, range [43.59, 98.19]

Foldseek 3Di:
DDDDPVDDDDDDDDDDPPDDFWDDKDKDFDLVQLCVLLPQDDFDVVVTFGPDDPVCTPDDSCCSNVVRPDDPVSVVVSVVSRVVDDMDIDTHGPPPCPDDD

Secondary structure (DSSP, 8-state):
--SSTTS---------SS--S-SEEEEEE-HHHHHHHTT--EEEETTEEEEESGGGTT--HHHHHHTS---HHHHHHHHHHHHTS-EEEEEE-TT------